Protein AF-A0AAV4P5F8-F1 (afdb_monomer)

pLDDT: mean 89.82, std 12.32, range [31.22, 97.88]

Organism: Caerostris extrusa (NCBI:txid172846)

Nearest PDB structures (foldseek):
  3vkf-assembly1_B  TM=9.442E-01  e=3.686E-06  Rattus norvegicus
  3be8-assembly1_B  TM=8.771E-01  e=2.138E-06  Homo sapiens
  5oj6-assembly1_A  TM=8.549E-01  e=1.894E-06  Homo sapiens
  3bix-assembly1_A  TM=8.715E-01  e=6.357E-06  Rattus norvegicus
  3b3q-assembly1_B  TM=7.688E-01  e=2.563E-06  Mus musculus

Solvent-accessible surface area (backbone atoms only — not comparable to full-atom values): 8700 Å² total; per-residue (Å²): 80,70,69,68,55,76,81,41,69,47,43,44,13,86,53,34,66,63,49,48,51,54,51,31,59,76,70,74,35,61,81,90,41,72,67,60,26,51,54,44,57,72,72,50,55,69,67,62,61,71,66,57,86,74,89,54,61,72,76,43,32,45,74,65,52,54,75,70,60,70,92,33,64,54,60,56,68,58,44,60,71,74,41,43,81,80,62,70,82,56,93,80,63,75,52,72,64,97,67,84,61,62,88,80,52,52,78,64,35,72,75,73,48,75,54,70,68,59,51,54,49,52,53,49,50,46,53,48,46,60,52,58,63,56,66,68,68,78,80,124

Secondary structure (DSSP, 8-state):
-BS--TTSTTSS-TTHHHHHHHHHHHTT---SSHHHHHHHHHHS-HHHHHH----PPTTS-SSS----SSSS-S-HHHHHHH-HHHHTTS----B--S-TTGGGS-HHHHHH---HHHHHHHHHHHHHHHHHHHHGGG--

Structure (mmCIF, N/CA/C/O backbone):
data_AF-A0AAV4P5F8-F1
#
_entry.id   AF-A0AAV4P5F8-F1
#
loop_
_atom_site.group_PDB
_atom_site.id
_atom_site.type_symbol
_atom_site.label_atom_id
_atom_site.label_alt_id
_atom_site.label_comp_id
_atom_site.label_asym_id
_atom_site.label_entity_id
_atom_site.label_seq_id
_atom_site.pdbx_PDB_ins_code
_atom_site.Cartn_x
_atom_site.Cartn_y
_atom_site.Cartn_z
_atom_site.occupancy
_atom_site.B_iso_or_equiv
_atom_site.auth_seq_id
_atom_site.auth_comp_id
_atom_site.auth_asym_id
_atom_site.auth_atom_id
_atom_site.pdbx_PDB_model_num
ATOM 1 N N . MET A 1 1 ? 13.295 -14.714 1.581 1.00 92.50 1 MET A N 1
ATOM 2 C CA . MET A 1 1 ? 12.445 -13.633 1.032 1.00 92.50 1 MET A CA 1
ATOM 3 C C . MET A 1 1 ? 12.771 -13.456 -0.440 1.00 92.50 1 MET A C 1
ATOM 5 O O . MET A 1 1 ? 13.940 -13.329 -0.774 1.00 92.50 1 MET A O 1
ATOM 9 N N . GLN A 1 2 ? 11.778 -13.496 -1.321 1.00 95.44 2 GLN A N 1
ATOM 10 C CA . GLN A 1 2 ? 11.981 -13.352 -2.765 1.00 95.44 2 GLN A CA 1
ATOM 11 C C . GLN A 1 2 ? 11.189 -12.134 -3.237 1.00 95.44 2 GLN A C 1
ATOM 13 O O . GLN A 1 2 ? 9.993 -12.067 -2.962 1.00 95.44 2 GLN A O 1
ATOM 18 N N . SER A 1 3 ? 11.854 -11.179 -3.894 1.00 95.12 3 SER A N 1
ATOM 19 C CA . SER A 1 3 ? 11.209 -10.041 -4.570 1.00 95.12 3 SER A CA 1
ATOM 20 C C . SER A 1 3 ? 10.323 -9.165 -3.666 1.00 95.12 3 SER A C 1
ATOM 22 O O . SER A 1 3 ? 9.318 -8.605 -4.090 1.00 95.12 3 SER A O 1
ATOM 24 N N . GLY A 1 4 ? 10.682 -9.029 -2.385 1.00 94.62 4 GLY A N 1
ATOM 25 C CA . GLY A 1 4 ? 9.917 -8.220 -1.436 1.00 94.62 4 GLY A CA 1
ATOM 26 C C . GLY A 1 4 ? 10.636 -7.999 -0.109 1.00 94.62 4 GLY A C 1
ATOM 27 O O . GLY A 1 4 ? 11.490 -8.793 0.286 1.00 94.62 4 GLY A O 1
ATOM 28 N N . SER A 1 5 ? 10.283 -6.908 0.575 1.00 94.25 5 SER A N 1
ATOM 29 C CA . SER A 1 5 ? 10.818 -6.511 1.882 1.00 94.25 5 SER A CA 1
ATOM 30 C C . SER A 1 5 ? 9.770 -5.757 2.705 1.00 94.25 5 SER A C 1
ATOM 32 O O . SER A 1 5 ? 8.922 -5.063 2.149 1.00 94.25 5 SER A O 1
ATOM 34 N N . ALA A 1 6 ? 9.873 -5.828 4.036 1.00 93.62 6 ALA A N 1
ATOM 35 C CA . ALA A 1 6 ? 9.079 -4.997 4.948 1.00 93.62 6 ALA A CA 1
ATOM 36 C C . ALA A 1 6 ? 9.417 -3.495 4.840 1.00 93.62 6 ALA A C 1
ATOM 38 O O . ALA A 1 6 ? 8.675 -2.660 5.344 1.00 93.62 6 ALA A O 1
ATOM 39 N N . LEU A 1 7 ? 10.527 -3.152 4.178 1.00 93.19 7 LEU A N 1
ATOM 40 C CA . LEU A 1 7 ? 10.949 -1.773 3.912 1.00 93.19 7 LEU A CA 1
ATOM 41 C C . LEU A 1 7 ? 10.416 -1.224 2.580 1.00 93.19 7 LEU A C 1
ATOM 43 O O . LEU A 1 7 ? 10.686 -0.073 2.237 1.00 93.19 7 LEU A O 1
ATOM 47 N N . CYS A 1 8 ? 9.688 -2.029 1.799 1.00 93.88 8 CYS A N 1
ATOM 48 C CA . CYS A 1 8 ? 9.065 -1.543 0.574 1.00 93.88 8 CYS A CA 1
ATOM 49 C C . CYS A 1 8 ? 8.019 -0.460 0.903 1.00 93.88 8 CYS A C 1
ATOM 51 O O . CYS A 1 8 ? 7.281 -0.610 1.878 1.00 93.88 8 CYS A O 1
ATOM 53 N N . PRO A 1 9 ? 7.867 0.589 0.074 1.00 92.50 9 PRO A N 1
ATOM 54 C CA . PRO A 1 9 ? 6.886 1.647 0.329 1.00 92.50 9 PRO A CA 1
ATOM 55 C C . PRO A 1 9 ? 5.437 1.151 0.446 1.00 92.50 9 PRO A C 1
ATOM 57 O O . PRO A 1 9 ? 4.637 1.735 1.168 1.00 92.50 9 PRO A O 1
ATOM 60 N N . TRP A 1 10 ? 5.115 0.049 -0.234 1.00 92.94 10 TRP A N 1
ATOM 61 C CA . TRP A 1 10 ? 3.811 -0.612 -0.213 1.00 92.94 10 TRP A CA 1
ATOM 62 C C . TRP A 1 10 ? 3.678 -1.708 0.861 1.00 92.94 10 TRP A C 1
ATOM 64 O O . TRP A 1 10 ? 2.649 -2.377 0.917 1.00 92.94 10 TRP A O 1
ATOM 74 N N . ALA A 1 11 ? 4.685 -1.932 1.711 1.00 95.50 11 ALA A N 1
ATOM 75 C CA . ALA A 1 11 ? 4.613 -2.958 2.756 1.00 95.50 11 ALA A CA 1
ATOM 76 C C . ALA A 1 11 ? 3.694 -2.560 3.924 1.00 95.50 11 ALA A C 1
ATOM 78 O O . ALA A 1 11 ? 3.078 -3.432 4.533 1.00 95.50 11 ALA A O 1
ATOM 79 N N . ILE A 1 12 ? 3.589 -1.256 4.213 1.00 94.75 12 ILE A N 1
ATOM 80 C CA . ILE A 1 12 ? 2.757 -0.694 5.285 1.00 94.75 12 ILE A CA 1
ATOM 81 C C . ILE A 1 12 ? 1.699 0.242 4.689 1.00 94.75 12 ILE A C 1
ATOM 83 O O . ILE A 1 12 ? 2.014 1.166 3.937 1.00 94.75 12 ILE A O 1
ATOM 87 N N . ALA A 1 13 ? 0.437 0.028 5.055 1.00 94.56 13 ALA A N 1
ATOM 88 C CA . ALA A 1 13 ? -0.700 0.839 4.634 1.00 94.56 13 ALA A CA 1
ATOM 89 C C . ALA A 1 13 ? -0.901 2.038 5.578 1.00 94.56 13 ALA A C 1
ATOM 91 O O . ALA A 1 13 ? -1.676 1.983 6.530 1.00 94.56 13 ALA A O 1
ATOM 92 N N . LYS A 1 14 ? -0.207 3.147 5.307 1.00 89.62 14 LYS A N 1
ATOM 93 C CA . LYS A 1 14 ? -0.229 4.346 6.170 1.00 89.62 14 LYS A CA 1
ATOM 94 C C . LYS A 1 14 ? -1.606 5.014 6.275 1.00 89.62 14 LYS A C 1
ATOM 96 O O . LYS A 1 14 ? -1.980 5.483 7.342 1.00 89.62 14 LYS A O 1
ATOM 101 N N . ASP A 1 15 ? -2.382 4.996 5.192 1.00 90.69 15 ASP A N 1
ATOM 102 C CA . ASP A 1 15 ? -3.673 5.696 5.095 1.00 90.69 15 ASP A CA 1
ATOM 103 C C . ASP A 1 15 ? -4.888 4.759 5.246 1.00 90.69 15 ASP A C 1
ATOM 105 O O . ASP A 1 15 ? -5.997 5.082 4.809 1.00 90.69 15 ASP A O 1
ATOM 109 N N . ALA A 1 16 ? -4.709 3.588 5.875 1.00 92.44 16 ALA A N 1
ATOM 110 C CA . ALA A 1 16 ? -5.748 2.558 5.995 1.00 92.44 16 ALA A CA 1
ATOM 111 C C . ALA A 1 16 ? -7.063 3.082 6.609 1.00 92.44 16 ALA A C 1
ATOM 113 O O . ALA A 1 16 ? -8.149 2.677 6.186 1.00 92.44 16 ALA A O 1
ATOM 114 N N . ILE A 1 17 ? -6.991 4.026 7.556 1.00 91.81 17 ILE A N 1
ATOM 115 C CA . ILE A 1 17 ? -8.175 4.660 8.162 1.00 91.81 17 ILE A CA 1
ATOM 116 C C . ILE A 1 17 ? -8.954 5.465 7.114 1.00 91.81 17 ILE A C 1
ATOM 118 O O . ILE A 1 17 ? -10.166 5.295 6.985 1.00 91.81 17 ILE A O 1
ATOM 122 N N . SER A 1 18 ? -8.266 6.292 6.320 1.00 93.19 18 SER A N 1
ATOM 123 C CA . SER A 1 18 ? -8.899 7.084 5.256 1.00 93.19 18 SER A CA 1
ATOM 124 C C . SER A 1 18 ? -9.540 6.179 4.201 1.00 93.19 18 SER A C 1
ATOM 126 O O . SER A 1 18 ? -10.672 6.411 3.772 1.00 93.19 18 SER A O 1
ATOM 128 N N . HIS A 1 19 ? -8.856 5.101 3.815 1.00 94.69 19 HIS A N 1
ATOM 129 C CA . HIS A 1 19 ? -9.397 4.120 2.874 1.00 94.69 19 HIS A CA 1
ATOM 130 C C . HIS A 1 19 ? -10.616 3.378 3.433 1.00 94.69 19 HIS A C 1
ATOM 132 O O . HIS A 1 19 ? -11.603 3.197 2.718 1.00 94.69 19 HIS A O 1
ATOM 138 N N . THR A 1 20 ? -10.601 3.035 4.722 1.00 94.94 20 THR A N 1
ATOM 139 C CA . THR A 1 20 ? -11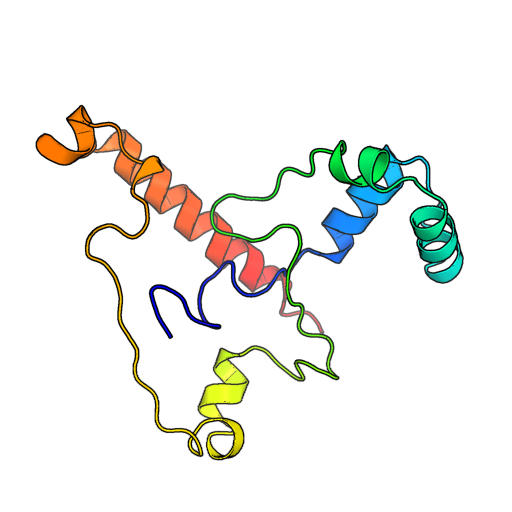.745 2.413 5.406 1.00 94.94 20 THR A CA 1
ATOM 140 C C . THR A 1 20 ? -12.950 3.352 5.458 1.00 94.94 20 THR A C 1
ATOM 142 O O . THR A 1 20 ? -14.075 2.913 5.233 1.00 94.94 20 THR A O 1
ATOM 145 N N . GLN A 1 21 ? -12.741 4.651 5.682 1.00 94.31 21 GLN A N 1
ATOM 146 C CA . GLN A 1 21 ? -13.819 5.646 5.647 1.00 94.31 21 GLN A CA 1
ATOM 147 C C . GLN A 1 21 ? -14.448 5.765 4.252 1.00 94.31 21 GLN A C 1
ATOM 149 O O . GLN A 1 21 ? -15.672 5.775 4.118 1.00 94.31 21 GLN A O 1
ATOM 154 N N . LYS A 1 22 ? -13.629 5.783 3.191 1.00 94.94 22 LYS A N 1
ATOM 155 C CA . LYS A 1 22 ? -14.127 5.785 1.803 1.00 94.94 22 LYS A CA 1
ATOM 156 C C . LYS A 1 22 ? -14.942 4.524 1.495 1.00 94.94 22 LYS A C 1
ATOM 158 O O . LYS A 1 22 ? -16.011 4.617 0.891 1.00 94.94 22 LYS A O 1
ATOM 163 N N . LEU A 1 23 ? -14.468 3.362 1.950 1.00 95.88 23 LEU A N 1
ATOM 164 C CA . LEU A 1 23 ? -15.184 2.090 1.832 1.00 95.88 23 LEU A CA 1
ATOM 165 C C . LEU A 1 23 ? -16.532 2.135 2.564 1.00 95.88 23 LEU A C 1
ATOM 167 O O . LEU A 1 23 ? -17.565 1.795 1.989 1.00 95.88 23 LEU A O 1
ATOM 171 N N . ALA A 1 24 ? -16.537 2.615 3.806 1.00 96.44 24 ALA A N 1
ATOM 172 C CA . ALA A 1 24 ? -17.739 2.753 4.618 1.00 96.44 24 ALA A CA 1
ATOM 173 C C . ALA A 1 24 ? -18.782 3.661 3.957 1.00 96.44 24 ALA A C 1
ATOM 175 O O . ALA A 1 24 ? -19.959 3.305 3.891 1.00 96.44 24 ALA A O 1
ATOM 176 N N . GLN A 1 25 ? -18.340 4.797 3.412 1.00 95.12 25 GLN A N 1
ATOM 177 C CA . GLN A 1 25 ? -19.200 5.735 2.698 1.00 95.12 25 GLN A CA 1
ATOM 178 C C . GLN A 1 25 ? -19.853 5.082 1.473 1.00 95.12 25 GLN A C 1
ATOM 180 O O . GLN A 1 25 ? -21.052 5.242 1.260 1.00 95.12 25 GLN A O 1
ATOM 185 N N . LYS A 1 26 ? -19.092 4.308 0.690 1.00 96.00 26 LYS A N 1
ATOM 186 C CA . LYS A 1 26 ? -19.604 3.592 -0.491 1.00 96.00 26 LYS A CA 1
ATOM 187 C C . LYS A 1 26 ? -20.599 2.489 -0.135 1.00 96.00 26 LYS A C 1
ATOM 189 O O . LYS A 1 26 ? -21.535 2.248 -0.890 1.00 96.00 26 LYS A O 1
ATOM 194 N N . LEU A 1 27 ? -20.424 1.852 1.021 1.00 96.44 27 LEU A N 1
ATOM 195 C CA . LEU A 1 27 ? -21.302 0.788 1.511 1.00 96.44 27 LEU A CA 1
ATOM 196 C C . LEU A 1 27 ? -22.473 1.302 2.360 1.00 96.44 27 LEU A C 1
ATOM 198 O O . LEU A 1 27 ? -23.24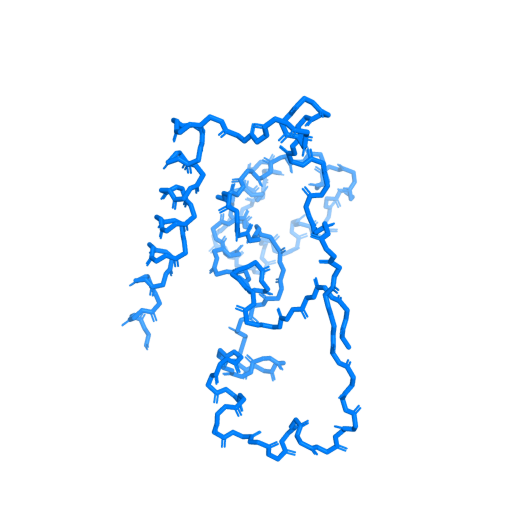1 0.487 2.879 1.00 96.44 27 LEU A O 1
ATOM 202 N N . ASN A 1 28 ? -22.644 2.622 2.488 1.00 96.38 28 ASN A N 1
ATOM 203 C CA . ASN A 1 28 ? -23.652 3.258 3.339 1.00 96.38 28 ASN A CA 1
ATOM 204 C C . ASN A 1 28 ? -23.573 2.795 4.808 1.00 96.38 28 ASN A C 1
ATOM 206 O O . ASN A 1 28 ? -24.593 2.497 5.432 1.00 96.38 28 ASN A O 1
ATOM 210 N N . CYS A 1 29 ? -22.358 2.702 5.354 1.00 96.81 29 CYS A N 1
ATOM 211 C CA . CYS A 1 29 ? -22.123 2.442 6.773 1.00 96.81 29 CYS A CA 1
ATOM 212 C C . CYS A 1 29 ? -21.852 3.741 7.544 1.00 96.81 29 CYS A C 1
ATOM 214 O O . CYS A 1 29 ? -21.143 4.626 7.067 1.00 96.81 29 CYS A O 1
ATOM 216 N N . SER A 1 30 ? -22.406 3.842 8.757 1.00 93.56 30 SER A N 1
ATOM 217 C CA . SER A 1 30 ? -22.141 4.970 9.660 1.00 93.56 30 SER A CA 1
ATOM 218 C C . SER A 1 30 ? -20.688 4.955 10.138 1.00 93.56 30 SER A C 1
ATOM 220 O O . SER A 1 30 ? -20.154 3.896 10.453 1.00 93.56 30 SER A O 1
ATOM 222 N N . MET A 1 31 ? -20.069 6.136 10.214 1.00 92.62 31 MET A N 1
ATOM 223 C CA . MET A 1 31 ? -18.684 6.343 10.670 1.00 92.62 31 MET A CA 1
ATOM 224 C C . MET A 1 31 ? -18.601 7.112 11.998 1.00 92.62 31 MET A C 1
ATOM 226 O O . MET A 1 31 ? -17.521 7.541 12.389 1.00 92.62 31 MET A O 1
ATOM 230 N N . GLN A 1 32 ? -19.733 7.338 12.672 1.00 89.88 32 GLN A N 1
ATOM 231 C CA . GLN A 1 32 ? -19.772 8.107 13.924 1.00 89.88 32 GLN A CA 1
ATOM 232 C C . GLN A 1 32 ? -19.144 7.352 15.100 1.00 89.88 32 GLN A C 1
ATOM 234 O O . GLN A 1 32 ? -18.571 7.967 15.991 1.00 89.88 32 GLN A O 1
ATOM 239 N N . ASP A 1 33 ? -19.258 6.026 15.084 1.00 93.62 33 ASP A N 1
ATOM 240 C CA . ASP A 1 33 ? -18.742 5.137 16.114 1.00 93.62 33 ASP A CA 1
ATOM 241 C C . ASP A 1 33 ? -18.064 3.929 15.453 1.00 93.62 33 ASP A C 1
ATOM 243 O O . ASP A 1 33 ? -18.621 3.305 14.543 1.00 93.62 33 ASP A O 1
ATOM 247 N N . SER A 1 34 ? -16.849 3.606 15.901 1.00 93.19 34 SER A N 1
ATOM 248 C CA . SER A 1 34 ? -16.036 2.536 15.313 1.00 93.19 34 SER A CA 1
ATOM 249 C C . SER A 1 34 ? -16.679 1.155 15.463 1.00 93.19 34 SER A C 1
ATOM 251 O O . SER A 1 34 ? -16.554 0.326 14.561 1.00 93.19 34 SER A O 1
ATOM 253 N N . MET A 1 35 ? -17.393 0.892 16.561 1.00 94.75 35 MET A N 1
ATOM 254 C CA . MET A 1 35 ? -18.067 -0.392 16.776 1.00 94.75 35 MET A CA 1
ATOM 255 C C . MET A 1 35 ? -19.272 -0.537 15.847 1.00 94.75 35 MET A C 1
ATOM 257 O O . MET A 1 35 ? -19.426 -1.584 15.215 1.00 94.75 35 MET A O 1
ATOM 261 N N . MET A 1 36 ? -20.069 0.523 15.690 1.00 94.81 36 MET A N 1
ATOM 262 C CA . MET A 1 36 ? -21.184 0.566 14.733 1.00 94.81 36 MET A CA 1
ATOM 263 C C . MET A 1 36 ? -20.713 0.420 13.285 1.00 94.81 36 MET A C 1
ATOM 265 O O . MET A 1 36 ? -21.339 -0.297 12.498 1.00 94.81 36 MET A O 1
ATOM 269 N N . LEU A 1 37 ? -19.589 1.051 12.935 1.00 96.12 37 LEU A N 1
ATOM 270 C CA . LEU A 1 37 ? -18.967 0.892 11.624 1.00 96.12 37 LEU A CA 1
ATOM 271 C C . LEU A 1 37 ? -18.595 -0.574 11.366 1.00 96.12 37 LEU A C 1
ATOM 273 O O . LEU A 1 37 ? -18.982 -1.143 10.344 1.00 96.12 37 LEU A O 1
ATOM 277 N N . ILE A 1 38 ? -17.876 -1.197 12.302 1.00 96.31 38 ILE A N 1
ATOM 278 C CA . ILE A 1 38 ? -17.439 -2.591 12.177 1.00 96.31 38 ILE A CA 1
ATOM 279 C C . ILE A 1 38 ? -18.645 -3.533 12.107 1.00 96.31 38 ILE A C 1
ATOM 281 O O . ILE A 1 38 ? -18.656 -4.459 11.294 1.00 96.31 38 ILE A O 1
ATOM 285 N N . GLU A 1 39 ? -19.674 -3.309 12.923 1.00 96.94 39 GLU A N 1
ATOM 286 C CA . GLU A 1 39 ? -20.893 -4.116 12.889 1.00 96.94 39 GLU A CA 1
ATOM 287 C C . GLU A 1 39 ? -21.620 -3.990 11.544 1.00 96.94 39 GLU A C 1
ATOM 289 O O . GLU A 1 39 ? -22.067 -4.995 10.988 1.00 96.94 39 GLU A O 1
ATOM 294 N N . CYS A 1 40 ? -21.690 -2.780 10.982 1.00 97.31 40 CYS A N 1
ATOM 295 C CA . CYS A 1 40 ? -22.255 -2.563 9.655 1.00 97.31 40 CYS A CA 1
ATOM 296 C C . CYS A 1 40 ? -21.460 -3.300 8.572 1.00 97.31 40 CYS A C 1
ATOM 298 O O . CYS A 1 40 ? -22.055 -4.031 7.780 1.00 97.31 40 CYS A O 1
ATOM 300 N N . LEU A 1 41 ? -20.129 -3.161 8.561 1.00 97.00 41 LEU A N 1
ATOM 301 C CA . LEU A 1 41 ? -19.261 -3.817 7.578 1.00 97.00 41 LEU A CA 1
ATOM 302 C C . LEU A 1 41 ? -19.359 -5.345 7.658 1.00 97.00 41 LEU A C 1
ATOM 304 O O . LEU A 1 41 ? -19.438 -6.000 6.623 1.00 97.00 41 LEU A O 1
ATOM 308 N N . ARG A 1 42 ? -19.451 -5.919 8.865 1.00 97.19 42 ARG A N 1
ATOM 309 C CA . ARG A 1 42 ? -19.646 -7.369 9.065 1.00 97.19 42 ARG A CA 1
ATOM 310 C C . ARG A 1 42 ? -20.968 -7.899 8.502 1.00 97.19 42 ARG A C 1
ATOM 312 O O . ARG A 1 42 ? -21.056 -9.088 8.217 1.00 97.19 42 ARG A O 1
ATOM 319 N N . LYS A 1 43 ? -21.990 -7.048 8.359 1.00 97.44 43 LYS A N 1
ATOM 320 C CA . LYS A 1 43 ? -23.297 -7.410 7.778 1.00 97.44 43 LYS A CA 1
ATOM 321 C C . LYS A 1 43 ? -23.337 -7.265 6.252 1.00 97.44 43 LYS A C 1
ATOM 323 O O . LYS A 1 43 ? -24.311 -7.697 5.639 1.00 97.44 43 LYS A O 1
ATOM 328 N N . LYS A 1 44 ? -22.331 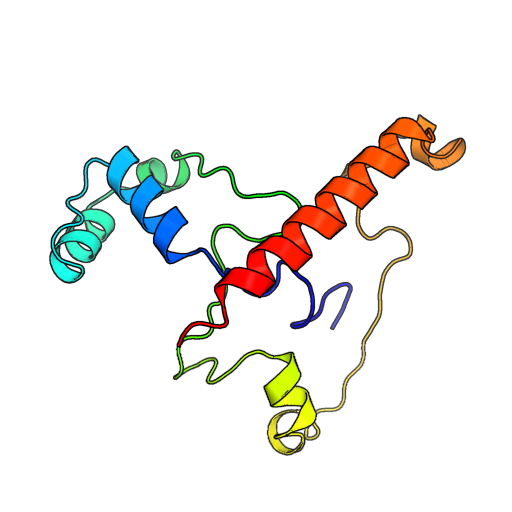-6.638 5.631 1.00 97.75 44 LYS A N 1
ATOM 329 C CA . LYS A 1 44 ? -22.244 -6.515 4.169 1.00 97.75 44 LYS A CA 1
ATOM 330 C C . LYS A 1 44 ? -21.782 -7.830 3.564 1.00 97.75 44 LYS A C 1
ATOM 332 O O . LYS A 1 44 ? -21.003 -8.567 4.166 1.00 97.75 44 LYS A O 1
ATOM 337 N N . ARG A 1 45 ? -22.253 -8.118 2.353 1.00 97.88 45 ARG A N 1
ATOM 338 C CA . ARG A 1 45 ? -21.757 -9.269 1.605 1.00 97.88 45 ARG A CA 1
ATOM 339 C C . ARG A 1 45 ? -20.326 -9.003 1.163 1.00 97.88 45 ARG A C 1
ATOM 341 O O . ARG A 1 45 ? -19.974 -7.869 0.840 1.00 97.88 45 ARG A O 1
ATOM 348 N N . VAL A 1 46 ? -19.515 -10.055 1.103 1.00 96.44 46 VAL A N 1
ATOM 349 C CA . VAL A 1 46 ? -18.127 -9.925 0.646 1.00 96.44 46 VAL A CA 1
ATOM 350 C C . VAL A 1 46 ? -18.066 -9.424 -0.797 1.00 96.44 46 VAL A C 1
ATOM 352 O O . VAL A 1 46 ? -17.204 -8.615 -1.115 1.00 96.44 46 VAL A O 1
ATOM 355 N N . GLU A 1 47 ? -19.026 -9.813 -1.643 1.00 97.62 47 GLU A N 1
ATOM 356 C CA . GLU A 1 47 ? -19.105 -9.328 -3.025 1.00 97.62 47 GLU A CA 1
ATOM 357 C C . GLU A 1 47 ? -19.323 -7.812 -3.084 1.00 97.62 47 GLU A C 1
ATOM 359 O O . GLU A 1 47 ? -18.679 -7.136 -3.883 1.00 97.62 47 GLU A O 1
ATOM 364 N N . ASP A 1 48 ? -20.167 -7.268 -2.200 1.00 97.00 48 ASP A N 1
ATOM 365 C CA . ASP A 1 48 ? -20.419 -5.827 -2.131 1.00 97.00 48 ASP A CA 1
ATOM 366 C C . ASP A 1 48 ? -19.143 -5.089 -1.712 1.00 97.00 48 ASP A C 1
ATOM 368 O O . ASP A 1 48 ? -18.779 -4.096 -2.336 1.00 97.00 48 ASP A O 1
ATOM 372 N N . ILE A 1 49 ? -18.425 -5.599 -0.704 1.00 96.56 49 ILE A N 1
ATOM 373 C CA . ILE A 1 49 ? -17.158 -5.018 -0.230 1.00 96.56 49 ILE A CA 1
ATOM 374 C C . ILE A 1 49 ? -16.105 -5.034 -1.343 1.00 96.56 49 ILE A C 1
ATOM 376 O O . ILE A 1 49 ? -15.470 -4.014 -1.599 1.00 96.56 49 ILE A O 1
ATOM 380 N N . MET A 1 50 ? -15.945 -6.171 -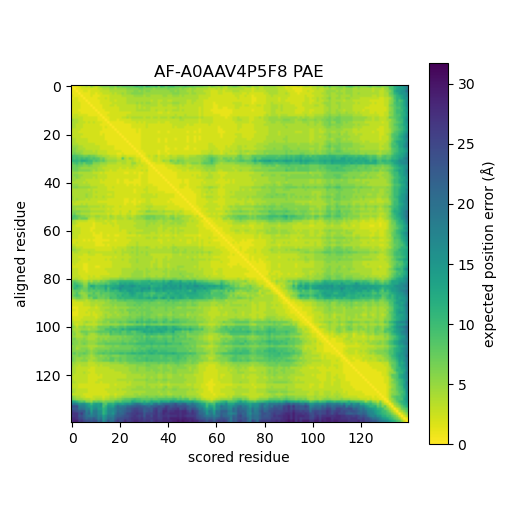2.022 1.00 95.50 50 MET A N 1
ATOM 381 C CA . MET A 1 50 ? -14.952 -6.345 -3.087 1.00 95.50 50 MET A CA 1
ATOM 382 C C . MET A 1 50 ? -15.298 -5.566 -4.362 1.00 95.50 50 MET A C 1
ATOM 384 O O . MET A 1 50 ? -14.405 -5.274 -5.152 1.00 95.50 50 MET A O 1
ATOM 388 N N . SER A 1 51 ? -16.572 -5.219 -4.570 1.00 95.94 51 SER A N 1
ATOM 389 C CA . SER A 1 51 ? -17.002 -4.385 -5.700 1.00 95.94 51 SER A CA 1
ATOM 390 C C . SER A 1 51 ? -16.642 -2.904 -5.540 1.00 95.94 51 SER A C 1
ATOM 392 O O . SER A 1 51 ? -16.689 -2.151 -6.515 1.00 95.94 51 SER A O 1
ATOM 394 N N . VAL A 1 52 ? -16.290 -2.464 -4.326 1.00 95.81 52 VAL A N 1
ATOM 395 C CA . VAL A 1 52 ? -15.911 -1.074 -4.082 1.00 95.81 52 VAL A CA 1
ATOM 396 C C . VAL A 1 52 ? -14.477 -0.837 -4.533 1.00 95.81 52 VAL A C 1
ATOM 398 O O . VAL A 1 52 ? -13.523 -1.307 -3.918 1.00 9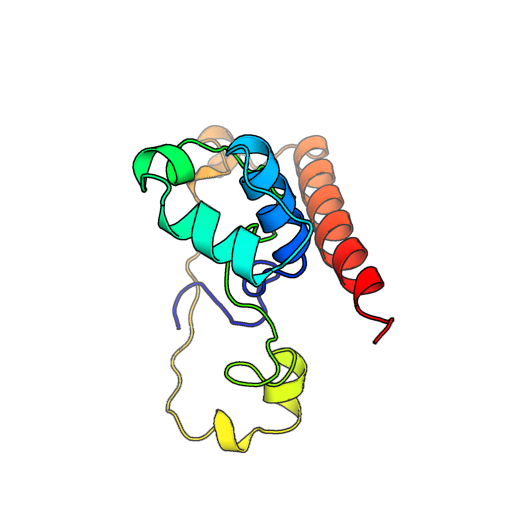5.81 52 VAL A O 1
ATOM 401 N N . ASP A 1 53 ? -14.331 -0.013 -5.565 1.00 93.50 53 ASP A N 1
ATOM 402 C CA . ASP A 1 53 ? -13.027 0.467 -6.001 1.00 93.50 53 ASP A CA 1
ATOM 403 C C . ASP A 1 53 ? -12.521 1.592 -5.080 1.00 93.50 53 ASP A C 1
ATOM 405 O O . ASP A 1 53 ? -13.068 2.703 -5.047 1.00 93.50 53 ASP A O 1
ATOM 409 N N . ILE A 1 54 ? -11.482 1.287 -4.298 1.00 93.19 54 ILE A N 1
ATOM 410 C CA . ILE A 1 54 ? -10.759 2.256 -3.473 1.00 93.19 54 ILE A CA 1
ATOM 411 C C . ILE A 1 54 ? -9.398 2.515 -4.115 1.00 93.19 54 ILE A C 1
ATOM 413 O O . ILE A 1 54 ? -8.405 1.842 -3.828 1.00 93.19 54 ILE A O 1
ATOM 417 N N . VAL A 1 55 ? -9.361 3.546 -4.956 1.00 89.25 55 VAL A N 1
ATOM 418 C CA . VAL A 1 55 ? -8.139 3.983 -5.632 1.00 89.25 55 VAL A CA 1
ATOM 419 C C . VAL A 1 55 ? -7.162 4.574 -4.613 1.00 89.25 55 VAL A C 1
ATOM 421 O O . VAL A 1 55 ? -7.431 5.610 -3.992 1.00 89.25 55 VAL A O 1
ATOM 424 N N . GLY A 1 56 ? -6.031 3.891 -4.444 1.00 88.50 56 GLY A N 1
ATOM 425 C CA . GLY A 1 56 ? -4.890 4.349 -3.660 1.00 88.50 56 GLY A CA 1
ATOM 426 C C . GLY A 1 56 ? -3.853 5.080 -4.521 1.00 88.50 56 GLY A C 1
ATOM 427 O O . GLY A 1 56 ? -3.901 5.014 -5.750 1.00 88.50 56 GLY A O 1
ATOM 428 N N . PRO A 1 57 ? -2.913 5.804 -3.897 1.00 91.31 57 PRO A N 1
ATOM 429 C CA . PRO A 1 57 ? -1.790 6.400 -4.611 1.00 91.31 57 PRO A CA 1
ATOM 430 C C . PRO A 1 57 ? -0.845 5.328 -5.175 1.00 91.31 57 PRO A C 1
ATOM 432 O O . PRO A 1 57 ? -0.558 4.335 -4.509 1.00 91.31 57 PRO A O 1
ATOM 435 N N . ASP A 1 58 ? -0.299 5.570 -6.372 1.00 91.50 58 ASP A N 1
ATOM 436 C CA . ASP A 1 58 ? 0.715 4.696 -6.976 1.00 91.50 58 ASP A CA 1
ATOM 437 C C . ASP A 1 58 ? 1.882 4.433 -6.011 1.00 91.50 58 ASP A C 1
ATOM 439 O O . ASP A 1 58 ? 2.317 5.335 -5.284 1.00 91.50 58 ASP A O 1
ATOM 443 N N . TYR A 1 59 ? 2.433 3.217 -6.079 1.00 92.56 59 TYR A N 1
ATOM 444 C CA . TYR A 1 59 ? 3.566 2.737 -5.272 1.00 92.56 59 TYR A CA 1
ATOM 445 C C . TYR A 1 59 ? 3.289 2.566 -3.771 1.00 92.56 59 TYR A C 1
ATOM 447 O O . TYR A 1 59 ? 4.221 2.291 -3.017 1.00 92.56 59 TYR A O 1
ATOM 455 N N . LEU A 1 60 ? 2.039 2.700 -3.327 1.00 93.44 60 LEU A N 1
ATOM 456 C CA . LEU A 1 60 ? 1.625 2.501 -1.939 1.00 93.44 60 LEU A CA 1
ATOM 457 C C . LEU A 1 60 ? 0.438 1.532 -1.875 1.00 93.44 60 LEU A C 1
ATOM 459 O O . LEU A 1 60 ? -0.247 1.300 -2.869 1.00 93.44 60 LEU A O 1
ATOM 463 N N . SER A 1 61 ? 0.190 0.971 -0.693 1.00 93.12 61 SER A N 1
ATOM 464 C CA . SER A 1 61 ? -0.918 0.036 -0.473 1.00 93.12 61 SER A CA 1
ATOM 465 C C . SER A 1 61 ? -2.134 0.739 0.120 1.00 93.12 61 SER A C 1
ATOM 467 O O . SER A 1 61 ? -2.019 1.478 1.098 1.00 93.12 61 SER A O 1
ATOM 469 N N . THR A 1 62 ? -3.314 0.461 -0.438 1.00 93.25 62 THR A N 1
ATOM 470 C CA . THR A 1 62 ? -4.592 0.943 0.101 1.00 93.25 62 THR A CA 1
ATOM 471 C C . THR A 1 62 ? -4.930 0.243 1.420 1.00 93.25 62 THR A C 1
ATOM 473 O O . THR A 1 62 ? -5.144 0.892 2.445 1.00 93.25 62 THR A O 1
ATOM 476 N N . PHE A 1 63 ? -4.932 -1.091 1.393 1.00 94.12 63 PHE A N 1
ATOM 477 C CA . PHE A 1 63 ? -5.157 -1.961 2.542 1.00 94.12 63 PHE A CA 1
ATOM 478 C C . PHE A 1 63 ? -3.978 -2.923 2.668 1.00 94.12 63 PHE A C 1
ATOM 480 O O . PHE A 1 63 ? -3.472 -3.428 1.667 1.00 94.12 63 PHE A O 1
ATOM 487 N N . GLY A 1 64 ? -3.530 -3.163 3.893 1.00 94.31 64 GLY A N 1
ATOM 488 C CA . GLY A 1 64 ? -2.354 -3.974 4.177 1.00 94.31 64 GLY A CA 1
ATOM 489 C C . GLY A 1 64 ? -1.980 -3.883 5.654 1.00 94.31 64 GLY A C 1
ATOM 490 O O . GLY A 1 64 ? -2.766 -3.357 6.445 1.00 94.31 64 GLY A O 1
ATOM 491 N N . PRO A 1 65 ? -0.795 -4.382 6.033 1.00 96.12 65 PRO A N 1
ATOM 492 C CA . PRO A 1 65 ? -0.293 -4.254 7.394 1.00 96.12 65 PRO A CA 1
ATOM 493 C C . PRO A 1 65 ? -0.214 -2.789 7.843 1.00 96.12 65 PRO A C 1
ATOM 495 O O . PRO A 1 65 ? 0.155 -1.912 7.063 1.00 96.12 65 PRO A O 1
ATOM 498 N N . THR A 1 66 ? -0.524 -2.527 9.110 1.00 95.19 66 THR A N 1
ATOM 499 C CA . THR A 1 66 ? -0.421 -1.206 9.749 1.00 95.19 66 THR A CA 1
ATOM 500 C C . THR A 1 66 ? 0.440 -1.305 11.002 1.00 95.19 66 THR A C 1
ATOM 502 O O . THR A 1 66 ? 0.474 -2.358 11.637 1.00 95.19 66 THR A O 1
ATOM 505 N N . VAL A 1 67 ? 1.104 -0.216 11.393 1.00 95.25 67 VAL A N 1
ATOM 506 C CA . VAL A 1 67 ? 1.768 -0.124 12.704 1.00 95.25 67 VAL A CA 1
ATOM 507 C C . VAL A 1 67 ? 0.681 0.039 13.769 1.00 95.25 67 VAL A C 1
ATOM 509 O O . VAL A 1 67 ? 0.141 1.126 13.946 1.00 95.25 67 VAL A O 1
ATOM 512 N N . ASP A 1 68 ? 0.302 -1.062 14.415 1.00 92.88 68 ASP A N 1
ATOM 513 C CA . ASP A 1 68 ? -0.824 -1.132 15.357 1.00 92.88 68 ASP A CA 1
ATOM 514 C C . ASP A 1 68 ? -0.397 -1.042 16.832 1.00 92.88 68 ASP A C 1
ATOM 516 O O . ASP A 1 68 ? -1.247 -0.966 17.719 1.00 92.88 68 ASP A O 1
ATOM 520 N N . GLY A 1 69 ? 0.910 -1.065 17.113 1.00 93.62 69 GLY A N 1
ATOM 521 C CA . GLY A 1 69 ? 1.443 -1.049 18.476 1.00 93.62 69 GLY A CA 1
ATOM 522 C C . GLY A 1 69 ? 1.393 -2.406 19.191 1.00 93.62 69 GLY A C 1
ATOM 523 O O . GLY A 1 69 ? 1.912 -2.517 20.302 1.00 93.62 69 GLY A O 1
ATOM 524 N N . ILE A 1 70 ? 0.804 -3.437 18.572 1.00 93.38 70 ILE A N 1
ATOM 525 C CA . ILE A 1 70 ? 0.586 -4.761 19.173 1.00 93.38 70 ILE A CA 1
ATOM 526 C C . ILE A 1 70 ? 1.311 -5.832 18.358 1.00 93.38 70 ILE A C 1
ATOM 528 O O . ILE A 1 70 ? 2.291 -6.405 18.837 1.00 93.38 70 ILE A O 1
ATOM 532 N N . VAL A 1 71 ? 0.845 -6.106 17.135 1.00 92.81 71 VAL A N 1
ATOM 533 C CA . VAL A 1 71 ? 1.469 -7.078 16.226 1.00 92.81 71 VAL A CA 1
ATOM 534 C C . VAL A 1 71 ? 2.699 -6.464 15.570 1.00 92.81 71 VAL A C 1
ATOM 536 O O . VAL A 1 71 ? 3.745 -7.110 15.491 1.00 92.81 71 VAL A O 1
ATOM 539 N N . LEU A 1 72 ? 2.587 -5.206 15.139 1.00 93.12 72 LEU A N 1
ATOM 540 C CA . LEU A 1 72 ? 3.688 -4.400 14.633 1.00 93.12 72 LEU A CA 1
ATOM 541 C C . LEU A 1 72 ? 3.877 -3.189 15.562 1.00 93.12 72 LEU A C 1
ATOM 543 O O . LEU A 1 72 ? 3.237 -2.153 15.367 1.00 93.12 72 LEU A O 1
ATOM 547 N N . PRO A 1 73 ? 4.755 -3.297 16.580 1.00 92.06 73 PRO A N 1
ATOM 548 C CA . PRO A 1 73 ? 4.893 -2.267 17.609 1.00 92.06 73 PRO A CA 1
ATOM 549 C C . PRO A 1 73 ? 5.426 -0.924 17.104 1.00 92.06 73 PRO A C 1
ATOM 551 O O . PRO A 1 73 ? 5.222 0.097 17.751 1.00 92.06 73 PRO A O 1
ATOM 554 N N . HIS A 1 74 ? 6.168 -0.928 15.995 1.00 93.38 74 HIS A N 1
ATOM 555 C CA . HIS A 1 74 ? 6.771 0.262 15.402 1.00 93.38 74 HIS A CA 1
ATOM 556 C C . HIS A 1 74 ? 7.080 0.023 13.914 1.00 93.38 74 HIS A C 1
ATOM 558 O O . HIS A 1 74 ? 7.045 -1.114 13.444 1.00 93.38 74 HIS A O 1
ATOM 564 N N . GLU A 1 75 ? 7.430 1.084 13.185 1.00 92.31 75 GLU A N 1
ATOM 565 C CA . GLU A 1 75 ? 7.923 1.021 11.803 1.00 92.31 75 GLU A CA 1
ATOM 566 C C . GLU A 1 75 ? 9.031 -0.040 11.618 1.00 92.31 75 GLU A C 1
ATOM 568 O O . GLU A 1 75 ? 9.979 -0.067 12.416 1.00 92.31 75 GLU A O 1
ATOM 573 N N . PRO A 1 76 ? 8.978 -0.877 10.558 1.00 93.00 76 PRO A N 1
ATOM 574 C CA . PRO A 1 76 ? 9.931 -1.970 10.355 1.00 93.00 76 PRO A CA 1
ATOM 575 C C . PRO A 1 76 ? 11.399 -1.534 10.348 1.00 93.00 76 PRO A C 1
ATOM 577 O O . PRO A 1 76 ? 12.236 -2.243 10.899 1.00 93.00 76 PRO A O 1
ATOM 580 N N . ILE A 1 77 ? 11.709 -0.357 9.790 1.00 91.88 77 ILE A N 1
ATOM 581 C CA . ILE A 1 77 ? 13.080 0.178 9.760 1.00 91.88 77 ILE A CA 1
ATOM 582 C C . ILE A 1 77 ? 13.654 0.355 11.170 1.00 91.88 77 ILE A C 1
ATOM 584 O O . ILE A 1 77 ? 14.755 -0.099 11.458 1.00 91.88 77 ILE A O 1
ATOM 588 N N . TYR A 1 78 ? 12.854 0.902 12.084 1.00 92.50 78 TYR A N 1
ATOM 589 C CA . TYR A 1 78 ? 13.241 1.111 13.475 1.00 92.50 78 TYR A CA 1
ATOM 590 C C . TYR A 1 78 ? 13.401 -0.218 14.220 1.00 92.50 78 TYR A C 1
ATOM 592 O O . TYR A 1 78 ? 14.343 -0.402 14.988 1.00 92.50 78 TYR A O 1
ATOM 600 N N . LEU A 1 79 ? 12.488 -1.169 13.989 1.00 92.06 79 LEU A N 1
ATOM 601 C CA . LEU A 1 79 ? 12.555 -2.482 14.633 1.00 92.06 79 LEU A CA 1
ATOM 602 C C . LEU A 1 79 ? 13.795 -3.266 14.191 1.00 92.06 79 LEU A C 1
ATOM 604 O O . LEU A 1 79 ? 14.431 -3.903 15.029 1.00 92.06 79 LEU A O 1
ATOM 608 N N . MET A 1 80 ? 14.145 -3.202 12.904 1.00 90.56 80 MET A N 1
ATOM 609 C CA . MET A 1 80 ? 15.334 -3.862 12.363 1.00 90.56 80 MET A CA 1
ATOM 610 C C . MET A 1 80 ? 16.636 -3.247 12.894 1.00 90.56 80 MET A C 1
ATOM 612 O O . MET A 1 80 ? 17.593 -3.984 13.115 1.00 90.56 80 MET A O 1
ATOM 616 N N . GLU A 1 81 ? 16.671 -1.934 13.137 1.00 90.06 81 GLU A N 1
ATOM 617 C CA . GLU A 1 81 ? 17.846 -1.245 13.691 1.00 90.06 81 GLU A CA 1
ATOM 618 C C . GLU A 1 81 ? 18.027 -1.486 15.197 1.00 90.06 81 GLU A C 1
ATOM 620 O O . GLU A 1 81 ? 19.134 -1.761 15.656 1.00 90.06 81 GLU A O 1
ATOM 625 N N . ILE A 1 82 ? 16.950 -1.380 15.981 1.00 87.81 82 ILE A N 1
ATOM 626 C CA . ILE A 1 82 ? 17.041 -1.285 17.450 1.00 87.81 82 ILE A CA 1
ATOM 627 C C . ILE A 1 82 ? 16.763 -2.611 18.151 1.00 87.81 82 ILE A C 1
ATOM 629 O O . ILE A 1 82 ? 17.217 -2.823 19.276 1.00 87.81 82 ILE A O 1
ATOM 633 N N . LYS A 1 83 ? 16.038 -3.528 17.505 1.00 85.81 83 LYS A N 1
ATOM 634 C CA . LYS A 1 83 ? 15.751 -4.862 18.050 1.00 85.81 83 LYS A CA 1
ATOM 635 C C . LYS A 1 83 ? 16.291 -5.965 17.135 1.00 85.81 83 LYS A C 1
ATOM 637 O O . LYS A 1 83 ? 15.516 -6.818 16.694 1.00 85.81 83 LYS A O 1
ATOM 642 N N . PRO A 1 84 ? 17.614 -6.001 16.883 1.00 77.69 84 PRO A N 1
ATOM 643 C CA . PRO A 1 84 ? 18.216 -7.025 16.036 1.00 77.69 84 PRO A CA 1
ATOM 644 C C . PRO A 1 84 ? 17.920 -8.444 16.552 1.00 77.69 84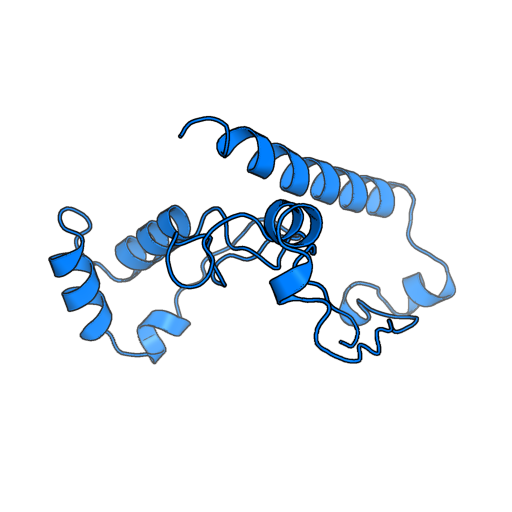 PRO A C 1
ATOM 646 O O . PRO A 1 84 ? 17.683 -9.349 15.756 1.00 77.69 84 PRO A O 1
ATOM 649 N N . ASP A 1 85 ? 17.802 -8.633 17.870 1.00 83.50 85 ASP A N 1
ATOM 650 C CA . ASP A 1 85 ? 17.496 -9.927 18.498 1.00 83.50 85 ASP A CA 1
ATOM 651 C C . ASP A 1 85 ? 16.180 -10.571 18.035 1.00 83.50 85 ASP A C 1
ATOM 653 O O . ASP A 1 85 ? 16.031 -11.791 18.150 1.00 83.50 85 ASP A O 1
ATOM 657 N N . LEU A 1 86 ? 15.220 -9.779 17.537 1.00 80.75 86 LEU A N 1
ATOM 658 C CA . LEU A 1 86 ? 13.951 -10.286 17.004 1.00 80.75 86 LEU A CA 1
ATOM 659 C C . LEU A 1 86 ? 14.112 -10.926 15.620 1.00 80.75 86 LEU A C 1
ATOM 661 O O . LEU A 1 86 ? 13.349 -11.829 15.280 1.00 80.75 86 LEU A O 1
ATOM 665 N N . PHE A 1 87 ? 15.090 -10.475 14.831 1.00 82.00 87 PHE A N 1
ATOM 666 C CA . PHE A 1 87 ? 15.206 -10.819 13.410 1.00 82.00 87 PHE A CA 1
ATOM 667 C C . PHE A 1 87 ? 16.485 -11.592 13.066 1.00 82.00 87 PHE A C 1
ATOM 669 O O . PHE A 1 87 ? 16.491 -12.335 12.090 1.00 82.00 87 PHE A O 1
ATOM 676 N N . LEU A 1 88 ? 17.541 -11.491 13.880 1.00 83.50 88 LEU A N 1
ATOM 677 C CA . LEU A 1 88 ? 18.828 -12.163 13.646 1.00 83.50 88 LEU A CA 1
ATOM 678 C C . LEU A 1 88 ? 18.848 -13.655 14.020 1.00 83.50 88 LEU A C 1
ATOM 680 O O . LEU A 1 88 ? 19.859 -14.320 13.829 1.00 83.50 88 LEU A O 1
ATOM 684 N N . ARG A 1 89 ? 17.752 -14.201 14.556 1.00 86.50 89 ARG A N 1
ATOM 685 C CA . ARG A 1 89 ? 17.672 -15.615 14.976 1.00 86.50 89 ARG A CA 1
ATOM 686 C C . ARG A 1 89 ? 17.381 -16.591 13.835 1.00 86.50 89 ARG A C 1
ATOM 688 O O . ARG A 1 89 ? 17.276 -17.788 14.083 1.00 86.50 89 ARG A O 1
ATOM 695 N N . TYR A 1 90 ? 17.200 -16.087 12.620 1.00 89.19 90 TYR A N 1
ATOM 696 C CA . TYR A 1 90 ? 16.778 -16.875 11.471 1.00 89.19 90 TYR A CA 1
ATOM 697 C C . TYR A 1 90 ? 17.837 -16.818 10.376 1.00 89.19 90 TYR A C 1
ATOM 699 O O . TYR A 1 90 ? 18.302 -15.736 10.017 1.00 89.19 90 TYR A O 1
ATOM 707 N N . ASP A 1 91 ? 18.155 -17.971 9.793 1.00 92.62 91 ASP A N 1
ATOM 708 C CA . ASP A 1 91 ? 18.941 -18.022 8.565 1.00 92.62 91 ASP A CA 1
ATOM 709 C C . ASP A 1 91 ? 18.120 -17.426 7.418 1.00 92.62 91 ASP A C 1
ATOM 711 O O . ASP A 1 91 ? 17.025 -17.897 7.092 1.00 92.62 91 ASP A O 1
ATOM 715 N N . LEU A 1 92 ? 18.638 -16.360 6.807 1.00 89.94 92 LEU A N 1
ATOM 716 C CA . LEU A 1 92 ? 17.915 -15.589 5.803 1.00 89.94 92 LEU A CA 1
ATOM 717 C C . LEU A 1 92 ? 18.572 -15.711 4.428 1.00 89.94 92 LEU A C 1
ATOM 719 O O . LEU A 1 92 ? 19.675 -15.223 4.200 1.00 89.94 92 LEU A O 1
ATOM 723 N N . MET A 1 93 ? 17.832 -16.274 3.473 1.00 94.50 93 MET A N 1
ATOM 724 C CA . MET A 1 93 ? 18.127 -16.142 2.047 1.00 94.50 93 MET A CA 1
ATOM 725 C C . MET A 1 93 ? 17.202 -15.089 1.436 1.00 94.50 93 MET A C 1
ATOM 727 O O . MET A 1 93 ? 15.973 -15.191 1.541 1.00 94.50 93 MET A O 1
ATOM 731 N N . LEU A 1 94 ? 17.787 -14.080 0.795 1.00 95.06 94 LEU A N 1
ATOM 732 C CA . LEU A 1 94 ? 17.074 -12.997 0.124 1.00 95.06 94 LEU A CA 1
ATOM 733 C C . LEU A 1 94 ? 17.527 -12.856 -1.330 1.00 95.06 94 LEU A C 1
ATOM 735 O O . LEU A 1 94 ? 18.685 -13.111 -1.647 1.00 95.06 94 LEU A O 1
ATOM 739 N N . GLY A 1 95 ? 16.609 -12.480 -2.215 1.00 95.88 95 GLY A N 1
ATOM 740 C CA . GLY A 1 95 ? 16.904 -12.334 -3.637 1.00 95.88 95 GLY A CA 1
ATOM 741 C C . GLY A 1 95 ? 15.819 -11.573 -4.383 1.00 95.88 95 GLY A C 1
ATOM 742 O O . GLY A 1 95 ? 14.697 -11.432 -3.894 1.00 95.88 95 GLY A O 1
ATOM 743 N N . THR A 1 96 ? 16.170 -11.091 -5.570 1.00 95.75 96 THR A N 1
ATOM 744 C CA . THR A 1 96 ? 15.280 -10.378 -6.492 1.00 95.75 96 THR A CA 1
ATOM 745 C C . THR A 1 96 ? 15.363 -11.026 -7.872 1.00 95.75 96 THR A C 1
ATOM 747 O O . THR A 1 96 ? 16.348 -11.685 -8.216 1.00 95.75 96 THR A O 1
ATOM 750 N N . ALA A 1 97 ? 14.331 -10.837 -8.676 1.00 93.19 97 ALA A N 1
ATOM 751 C CA . ALA A 1 97 ? 14.308 -11.148 -10.089 1.00 93.19 97 ALA A CA 1
ATOM 752 C C . ALA A 1 97 ? 14.815 -9.952 -10.911 1.00 93.19 97 ALA A C 1
ATOM 754 O O . ALA A 1 97 ? 14.748 -8.796 -10.496 1.00 93.19 97 ALA A O 1
ATOM 755 N N . LYS A 1 98 ? 15.304 -10.225 -12.126 1.00 89.12 98 LYS A N 1
ATOM 756 C CA . LYS A 1 98 ? 15.712 -9.174 -13.075 1.00 89.12 98 LYS A CA 1
ATOM 757 C C . LYS A 1 98 ? 14.533 -8.277 -13.482 1.00 89.12 98 LYS A C 1
ATOM 759 O O . LYS A 1 98 ? 14.720 -7.086 -13.702 1.00 89.12 98 LYS A O 1
ATOM 764 N N . ALA A 1 99 ? 13.339 -8.856 -13.595 1.00 88.19 99 ALA A N 1
ATOM 765 C CA . ALA A 1 99 ? 12.122 -8.180 -14.029 1.00 88.19 99 ALA A CA 1
ATOM 766 C C . ALA A 1 99 ? 11.044 -8.259 -12.935 1.00 88.19 99 ALA A C 1
ATOM 768 O O . ALA A 1 99 ? 10.143 -9.088 -12.993 1.00 88.19 99 ALA A O 1
ATOM 769 N N . GLU A 1 100 ? 11.151 -7.386 -11.931 1.00 88.75 100 GLU A N 1
ATOM 770 C CA . GLU A 1 100 ? 10.220 -7.299 -10.787 1.00 88.75 100 GLU A CA 1
ATOM 771 C C . GLU A 1 100 ? 8.822 -6.794 -11.170 1.00 88.75 100 GLU A C 1
ATOM 773 O O . GLU A 1 100 ? 7.836 -7.075 -10.497 1.00 88.75 100 GLU A O 1
ATOM 778 N N . ASN A 1 101 ? 8.730 -6.024 -12.255 1.00 83.94 101 ASN A N 1
ATOM 779 C CA . ASN A 1 101 ? 7.503 -5.346 -12.649 1.00 83.94 101 ASN A CA 1
ATOM 780 C C . ASN A 1 101 ? 7.219 -5.527 -14.144 1.00 83.94 101 ASN A C 1
ATOM 782 O O . ASN A 1 101 ? 7.173 -4.568 -14.918 1.00 83.94 101 ASN A O 1
ATOM 786 N N . TYR A 1 102 ? 7.072 -6.793 -14.538 1.00 81.19 102 TYR A N 1
ATOM 787 C CA . TYR A 1 102 ? 6.933 -7.214 -15.932 1.00 81.19 102 TYR A CA 1
ATOM 788 C C . TYR A 1 102 ? 5.761 -6.528 -16.653 1.00 81.19 102 TYR A C 1
ATOM 790 O O . TYR A 1 102 ? 5.927 -6.000 -17.745 1.00 81.19 102 TYR A O 1
ATOM 798 N N . PHE A 1 103 ? 4.591 -6.444 -16.015 1.00 85.44 103 PHE A N 1
ATOM 799 C CA . PHE A 1 103 ? 3.378 -5.915 -16.650 1.00 85.44 103 PHE A CA 1
ATOM 800 C C . PHE A 1 103 ? 3.329 -4.384 -16.779 1.00 85.44 103 PHE A C 1
ATOM 802 O O . PHE A 1 103 ? 2.411 -3.858 -17.403 1.00 85.44 103 PHE A O 1
ATOM 809 N N . THR A 1 104 ? 4.289 -3.648 -16.208 1.00 87.25 104 THR A N 1
ATOM 810 C CA . THR A 1 104 ? 4.302 -2.177 -16.303 1.00 87.25 104 THR A CA 1
ATOM 811 C C . THR A 1 104 ? 4.871 -1.669 -17.626 1.00 87.25 104 THR A C 1
ATOM 813 O O . THR A 1 104 ? 4.560 -0.544 -18.027 1.00 87.25 104 THR A O 1
ATOM 816 N N . PHE A 1 105 ? 5.691 -2.460 -18.316 1.00 89.56 105 PHE A N 1
ATOM 817 C CA . PHE A 1 105 ? 6.328 -2.063 -19.572 1.00 89.56 105 PHE A CA 1
ATOM 818 C C . PHE A 1 105 ? 5.699 -2.804 -20.749 1.00 89.56 105 PHE A C 1
ATOM 820 O O . PHE A 1 105 ? 5.363 -3.981 -20.653 1.00 89.56 105 PHE A O 1
ATOM 827 N N . SER A 1 106 ? 5.523 -2.108 -21.871 1.00 90.00 106 SER A N 1
ATOM 828 C CA . SER A 1 106 ? 5.137 -2.769 -23.120 1.00 90.00 106 SER A CA 1
ATOM 829 C C . SER A 1 106 ? 6.319 -3.547 -23.711 1.00 90.00 106 SER A C 1
ATOM 831 O O . SER A 1 106 ? 7.475 -3.216 -23.454 1.00 90.00 106 SER A O 1
ATOM 833 N N . ALA A 1 107 ? 6.045 -4.529 -24.576 1.00 89.94 107 ALA A N 1
ATOM 834 C CA . ALA A 1 107 ? 7.091 -5.301 -25.258 1.00 89.94 107 ALA A CA 1
ATOM 835 C C . ALA A 1 107 ? 8.075 -4.414 -26.050 1.00 89.94 107 ALA A C 1
ATOM 837 O O . ALA A 1 107 ? 9.257 -4.725 -26.159 1.00 89.94 107 ALA A O 1
ATOM 838 N N . VAL A 1 108 ? 7.599 -3.282 -26.582 1.00 91.00 108 VAL A N 1
ATOM 839 C CA . VAL A 1 108 ? 8.454 -2.309 -27.278 1.00 91.00 108 VAL A CA 1
ATOM 840 C C . VAL A 1 108 ? 9.385 -1.601 -26.294 1.00 91.00 108 VAL A C 1
ATOM 842 O O . VAL A 1 108 ? 10.569 -1.454 -26.577 1.00 91.00 108 VAL A O 1
ATOM 845 N N . GLU A 1 109 ? 8.876 -1.192 -25.133 1.00 92.12 109 GLU A N 1
ATOM 846 C CA . GLU A 1 109 ? 9.669 -0.507 -24.103 1.00 92.12 109 GLU A CA 1
ATOM 847 C C . GLU A 1 109 ? 10.679 -1.425 -23.421 1.00 92.12 109 GLU A C 1
ATOM 849 O O . GLU A 1 109 ? 11.726 -0.957 -22.982 1.00 92.12 109 GLU A O 1
ATOM 854 N N . GLU A 1 110 ? 10.398 -2.724 -23.354 1.00 87.25 110 GLU A N 1
ATOM 855 C CA . GLU A 1 110 ? 11.350 -3.711 -22.843 1.00 87.25 110 GLU A CA 1
ATOM 856 C C . GLU A 1 110 ? 12.596 -3.814 -23.739 1.00 87.25 110 GLU A C 1
ATOM 858 O O . GLU A 1 110 ? 13.713 -3.946 -23.237 1.00 87.25 110 GLU A O 1
ATOM 863 N N . VAL A 1 111 ? 12.421 -3.701 -25.060 1.00 89.69 111 VAL A N 1
ATOM 864 C CA . VAL A 1 111 ? 13.518 -3.796 -26.037 1.00 89.69 111 VAL A CA 1
ATOM 865 C C . VAL A 1 111 ? 14.199 -2.446 -26.267 1.00 89.69 111 VAL A C 1
ATOM 867 O O 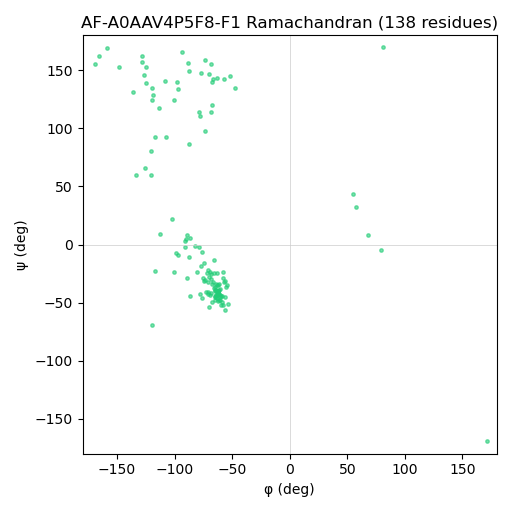. VAL A 1 111 ? 15.425 -2.371 -26.317 1.00 89.69 111 VAL A O 1
ATOM 870 N N . MET A 1 112 ? 13.414 -1.378 -26.419 1.00 93.12 112 MET A N 1
ATOM 871 C CA . MET A 1 112 ? 13.902 -0.056 -26.838 1.00 93.12 112 MET A CA 1
ATOM 872 C C . MET A 1 112 ? 14.148 0.901 -25.664 1.00 93.12 112 MET A C 1
ATOM 874 O O . MET A 1 112 ? 14.716 1.976 -25.856 1.00 93.12 112 MET A O 1
ATOM 878 N N . GLY A 1 113 ? 13.734 0.522 -24.454 1.00 91.00 113 GLY A N 1
ATOM 879 C CA . GLY A 1 113 ? 13.697 1.403 -23.293 1.00 91.00 113 GLY A CA 1
ATOM 880 C C . GLY A 1 113 ? 12.458 2.304 -23.264 1.00 91.00 113 GLY A C 1
ATOM 881 O O . GLY A 1 113 ? 11.687 2.395 -24.219 1.00 91.00 113 GLY A O 1
ATOM 882 N N . ILE A 1 114 ? 12.267 2.982 -22.131 1.00 94.31 114 ILE A N 1
ATOM 883 C CA . ILE A 1 114 ? 11.202 3.977 -21.944 1.00 94.31 114 ILE A CA 1
ATOM 884 C C . ILE A 1 114 ? 11.640 5.368 -22.399 1.00 94.31 114 ILE A C 1
ATOM 886 O O . ILE A 1 114 ? 12.807 5.746 -22.266 1.00 94.31 114 ILE A O 1
ATOM 890 N N . ASP A 1 115 ? 10.682 6.166 -22.864 1.00 95.25 115 ASP A N 1
ATOM 891 C CA . ASP A 1 115 ? 10.936 7.561 -23.205 1.00 95.25 115 ASP A CA 1
ATOM 892 C C . ASP A 1 115 ? 11.239 8.417 -21.958 1.00 95.25 115 ASP A C 1
ATOM 894 O O . ASP A 1 115 ? 10.821 8.119 -20.832 1.00 95.25 115 ASP A O 1
ATOM 898 N N . LEU A 1 116 ? 11.961 9.523 -22.168 1.00 96.31 116 LEU A N 1
ATOM 899 C CA . LEU A 1 116 ? 12.382 10.423 -21.091 1.00 96.31 116 LEU A CA 1
ATOM 900 C C . LEU A 1 116 ? 11.193 11.022 -20.329 1.00 96.31 116 LEU A C 1
ATOM 902 O O . LEU A 1 116 ? 11.253 11.146 -19.107 1.00 96.31 116 LEU A O 1
ATOM 906 N N . GLN A 1 117 ? 10.098 11.361 -21.015 1.00 97.06 117 GLN A N 1
ATOM 907 C CA . GLN A 1 117 ? 8.945 11.963 -20.354 1.00 97.06 117 GLN A CA 1
ATOM 908 C C . GLN A 1 117 ? 8.217 10.942 -19.474 1.00 97.06 117 GLN A C 1
ATOM 910 O O . GLN A 1 117 ? 7.808 11.282 -18.362 1.00 97.06 117 GLN A O 1
ATOM 915 N N . ARG A 1 118 ? 8.057 9.693 -19.930 1.00 94.81 118 ARG A N 1
ATOM 916 C CA . ARG A 1 118 ? 7.477 8.602 -19.131 1.00 94.81 118 ARG A CA 1
ATOM 917 C C . ARG A 1 118 ? 8.345 8.279 -17.927 1.00 94.81 118 ARG A 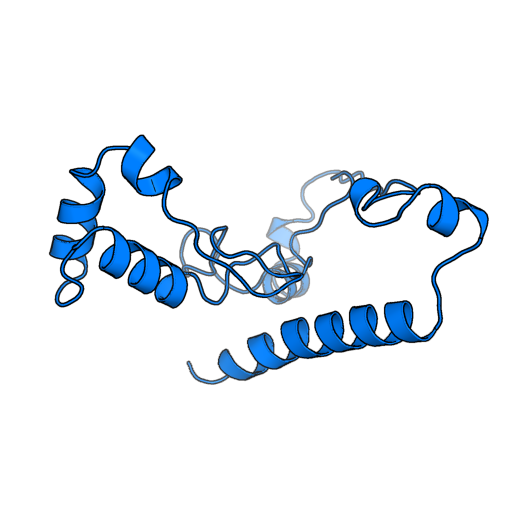C 1
ATOM 919 O O . ARG A 1 118 ? 7.803 8.205 -16.823 1.00 94.81 118 ARG A O 1
ATOM 926 N N . ARG A 1 119 ? 9.664 8.176 -18.108 1.00 94.94 119 ARG A N 1
ATOM 927 C CA . ARG A 1 119 ? 10.619 8.011 -17.003 1.00 94.94 119 ARG A CA 1
ATOM 928 C C . ARG A 1 119 ? 10.443 9.107 -15.952 1.00 94.94 119 ARG A C 1
ATOM 930 O O . ARG A 1 119 ? 10.272 8.807 -14.772 1.00 94.94 119 ARG A O 1
ATOM 937 N N . ASP A 1 120 ? 10.432 10.368 -16.375 1.00 97.69 120 ASP A N 1
ATOM 938 C CA . ASP A 1 120 ? 10.341 11.508 -15.459 1.00 97.69 120 ASP A CA 1
ATOM 939 C C . ASP A 1 120 ? 8.972 11.600 -14.773 1.00 97.69 120 ASP A C 1
ATOM 941 O O . ASP A 1 120 ? 8.880 12.085 -13.644 1.00 97.69 120 ASP A O 1
ATOM 945 N N . ARG A 1 121 ? 7.893 11.131 -15.417 1.00 96.25 121 ARG A N 1
ATOM 946 C CA . ARG A 1 121 ? 6.579 10.982 -14.769 1.00 96.25 121 ARG A CA 1
ATOM 947 C C . ARG A 1 121 ? 6.612 9.898 -13.693 1.00 96.25 121 ARG A C 1
ATOM 949 O O . ARG A 1 121 ? 6.213 10.182 -12.569 1.00 96.25 121 ARG A O 1
ATOM 956 N N . MET A 1 122 ? 7.127 8.708 -14.008 1.00 94.56 122 MET A N 1
ATOM 957 C CA . MET A 1 122 ? 7.229 7.593 -13.055 1.00 94.56 122 MET A CA 1
ATOM 958 C C . MET A 1 122 ? 8.044 7.983 -11.818 1.00 94.56 122 MET A C 1
ATOM 960 O O . MET A 1 122 ? 7.559 7.865 -10.694 1.00 94.56 122 MET A O 1
ATOM 964 N N . LEU A 1 123 ? 9.250 8.525 -12.019 1.00 94.62 123 LEU A N 1
ATOM 965 C CA . LEU A 1 123 ? 10.131 8.930 -10.919 1.00 94.62 123 LEU A CA 1
ATOM 966 C C . LEU A 1 123 ? 9.513 10.039 -10.063 1.00 94.62 123 LEU A C 1
ATOM 968 O O . LEU A 1 123 ? 9.587 9.995 -8.837 1.00 94.62 123 LEU A O 1
ATOM 972 N N . ARG A 1 124 ? 8.860 11.021 -10.691 1.00 95.94 124 ARG A N 1
ATOM 973 C CA . ARG A 1 124 ? 8.190 12.109 -9.970 1.00 95.94 124 ARG A CA 1
ATOM 974 C C . ARG A 1 124 ? 7.031 11.600 -9.124 1.00 95.94 124 ARG A C 1
ATOM 976 O O . ARG A 1 124 ? 6.912 12.016 -7.975 1.00 95.94 124 ARG A O 1
ATOM 983 N N . THR A 1 125 ? 6.193 10.718 -9.669 1.00 95.50 125 THR A N 1
ATOM 984 C CA . THR A 1 125 ? 5.080 10.122 -8.921 1.00 95.50 125 THR A CA 1
ATOM 985 C C . THR A 1 125 ? 5.597 9.285 -7.753 1.00 95.50 125 THR A C 1
ATOM 987 O O . THR A 1 125 ? 5.104 9.448 -6.638 1.00 95.50 125 THR A O 1
ATOM 990 N N . LEU A 1 126 ? 6.639 8.476 -7.978 1.00 93.50 126 LEU A N 1
ATOM 991 C CA . LEU A 1 126 ? 7.293 7.677 -6.941 1.00 93.50 126 LEU A CA 1
ATOM 992 C C . LEU A 1 126 ? 7.791 8.552 -5.784 1.00 93.50 126 LEU A C 1
ATOM 994 O O . LEU A 1 126 ? 7.380 8.362 -4.641 1.00 93.50 126 LEU A O 1
ATOM 998 N N . VAL A 1 127 ? 8.630 9.548 -6.081 1.00 94.75 127 VAL A N 1
ATOM 999 C CA . VAL A 1 127 ? 9.195 10.448 -5.063 1.00 94.75 127 VAL A CA 1
ATOM 1000 C C . VAL A 1 127 ? 8.084 11.205 -4.339 1.00 94.75 127 VAL A C 1
ATOM 1002 O O . VAL A 1 127 ? 8.075 11.264 -3.110 1.00 94.75 127 VAL A O 1
ATOM 1005 N N . ARG A 1 128 ? 7.107 11.747 -5.075 1.00 94.06 128 ARG A N 1
ATOM 1006 C CA . ARG A 1 128 ? 6.001 12.487 -4.463 1.00 94.06 128 ARG A CA 1
ATOM 1007 C C . ARG A 1 128 ? 5.227 11.611 -3.481 1.00 94.06 128 ARG A C 1
ATOM 1009 O O . ARG A 1 128 ? 5.006 12.044 -2.357 1.00 94.06 128 ARG A O 1
ATOM 1016 N N . ASN A 1 129 ? 4.837 10.401 -3.871 1.00 92.31 129 ASN A N 1
ATOM 1017 C CA . ASN A 1 129 ? 3.973 9.561 -3.042 1.00 92.31 129 ASN A CA 1
ATOM 1018 C C . ASN A 1 129 ? 4.727 8.979 -1.827 1.00 92.31 129 ASN A C 1
ATOM 1020 O O . ASN A 1 129 ? 4.202 8.999 -0.710 1.00 92.31 129 ASN A O 1
ATOM 1024 N N . ILE A 1 130 ? 5.981 8.539 -2.002 1.00 90.56 130 ILE A N 1
ATOM 1025 C CA . ILE A 1 130 ? 6.792 7.985 -0.902 1.00 90.56 130 ILE A CA 1
ATOM 1026 C C . ILE A 1 130 ? 7.063 9.039 0.178 1.00 90.56 130 ILE A C 1
ATOM 1028 O O . ILE A 1 130 ? 6.912 8.762 1.369 1.00 90.56 130 ILE A O 1
ATOM 1032 N N . TYR A 1 131 ? 7.452 10.254 -0.215 1.00 85.69 131 TYR A N 1
ATOM 1033 C CA . TYR A 1 131 ? 7.873 11.270 0.752 1.00 85.69 131 TYR A CA 1
ATOM 1034 C C . TYR A 1 131 ? 6.719 12.136 1.270 1.00 85.69 131 TYR A C 1
ATOM 1036 O O . TYR A 1 131 ? 6.771 12.554 2.427 1.00 85.69 131 TYR A O 1
ATOM 1044 N N . ALA A 1 132 ? 5.649 12.351 0.493 1.00 78.69 132 ALA A N 1
ATOM 1045 C C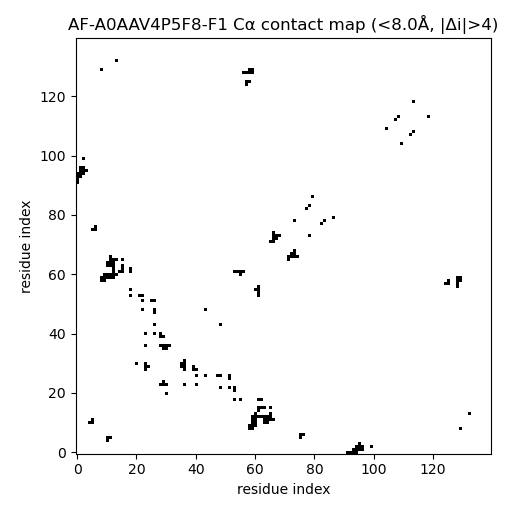A . ALA A 1 132 ? 4.468 13.061 0.994 1.00 78.69 132 ALA A CA 1
ATOM 1046 C C . ALA A 1 132 ? 3.751 12.275 2.105 1.00 78.69 132 ALA A C 1
ATOM 1048 O O . ALA A 1 132 ? 3.325 12.872 3.090 1.00 78.69 132 ALA A O 1
ATOM 1049 N N . SER A 1 133 ? 3.685 10.942 1.998 1.00 58.50 133 SER A N 1
ATOM 1050 C CA . SER A 1 133 ? 3.089 10.083 3.037 1.00 58.50 133 SER A CA 1
ATOM 1051 C C . SER A 1 133 ? 3.952 9.970 4.303 1.00 58.50 133 SER A C 1
ATOM 1053 O O . SER A 1 133 ? 3.438 9.718 5.387 1.00 58.50 133 SER A O 1
ATOM 1055 N N . SER A 1 134 ? 5.270 10.176 4.200 1.00 53.25 134 SER A N 1
ATOM 1056 C CA . SER A 1 134 ? 6.189 10.178 5.351 1.00 53.25 134 SER A CA 1
ATOM 1057 C C . SER A 1 134 ? 6.067 11.448 6.207 1.00 53.25 134 SER A C 1
ATOM 1059 O O . SER A 1 134 ? 6.224 11.404 7.425 1.00 53.25 134 SER A O 1
ATOM 1061 N N . ALA A 1 135 ? 5.727 12.588 5.595 1.00 45.84 135 ALA A N 1
ATOM 1062 C CA . ALA A 1 135 ? 5.568 13.854 6.312 1.00 45.84 135 ALA A CA 1
ATOM 1063 C C . ALA A 1 135 ? 4.335 13.888 7.239 1.00 45.84 135 ALA A C 1
ATOM 1065 O O . ALA A 1 135 ? 4.337 14.636 8.213 1.00 45.84 135 ALA A O 1
ATOM 1066 N N . ALA A 1 136 ? 3.315 13.063 6.978 1.00 44.16 136 ALA A N 1
ATOM 1067 C CA . ALA A 1 136 ? 2.095 13.002 7.788 1.00 44.16 136 ALA A CA 1
ATOM 1068 C C . ALA A 1 136 ? 2.264 12.229 9.115 1.00 44.16 136 ALA A C 1
ATOM 1070 O O . ALA A 1 136 ? 1.480 12.426 10.037 1.00 44.16 136 ALA A O 1
ATOM 1071 N N . GLY A 1 137 ? 3.302 11.392 9.246 1.00 42.00 137 GLY A N 1
ATOM 1072 C CA . GLY A 1 137 ? 3.553 10.567 10.438 1.00 42.00 137 GLY A CA 1
ATOM 1073 C C . GLY A 1 137 ? 4.354 11.243 11.559 1.00 42.00 137 GLY A C 1
ATOM 1074 O O . GLY A 1 137 ? 4.715 10.576 12.519 1.00 42.00 137 GLY A O 1
ATOM 1075 N N . LYS A 1 138 ? 4.672 12.543 11.454 1.00 37.03 138 LYS A N 1
ATOM 1076 C CA . LYS A 1 138 ? 5.455 13.285 12.470 1.00 37.03 138 LYS A CA 1
ATOM 1077 C C . LYS A 1 138 ? 4.617 13.935 13.583 1.00 37.03 138 LYS A C 1
ATOM 1079 O O . LYS A 1 138 ? 5.157 14.700 14.376 1.00 37.03 138 LYS A O 1
ATOM 1084 N N . HIS A 1 139 ? 3.320 13.646 13.647 1.00 31.22 139 HIS A N 1
ATOM 1085 C CA . HIS A 1 139 ? 2.424 14.151 14.687 1.00 31.22 139 HIS A CA 1
ATOM 1086 C C . HIS A 1 139 ? 1.678 13.013 15.387 1.00 31.22 139 HIS A C 1
ATOM 1088 O O . HIS A 1 139 ? 0.460 12.931 15.274 1.00 31.22 139 HIS A O 1
ATOM 1094 N N . VAL A 1 140 ? 2.411 12.163 16.111 1.00 32.88 140 VAL A N 1
ATOM 1095 C CA . VAL A 1 140 ? 1.956 11.519 17.357 1.00 32.88 140 VAL A CA 1
ATOM 1096 C C . VAL A 1 140 ? 3.160 11.409 18.282 1.00 32.88 140 VAL A C 1
ATOM 1098 O O . VAL A 1 140 ? 4.223 10.977 17.786 1.00 32.88 140 VAL A O 1
#

Foldseek 3Di:
DELDDLPFQAQAQLCQVVLLVLLCVQLVFDPPDPVSSVVSVVPDDPVSSVPDDRDDQPRYHNDHHHCPCPPNVDRPVCCVVPVVVVPVPDDDDYYYDPCSDVVVDDPCCVVPNDDPVVVVVVVVSVVCVSVVSVVVPPPD

Mean predicted aligned error: 5.8 Å

Sequence (140 aa):
MQSGSALCPWAIAKDAISHTQKLAQKLNCSMQDSMMLIECLRKKRVEDIMSVDIVGPDYLSTFGPTVDGIVLPHEPIYLMEIKPDLFLRYDLMLGTAKAENYFTFSAVEEVMGIDLQRRDRMLRTLVRNIYASSAAGKHV

Radius of gyration: 18.98 Å; Cα contacts (8 Å, |Δi|>4): 111; chains: 1; bounding box: 43×32×46 Å

InterPro domains:
  IPR002018 Carboxylesterase, type B [PF00135] (1-130)
  IPR029058 Alpha/Beta hydrolase fold [G3DSA:3.40.50.1820] (1-140)
  IPR029058 Alpha/Beta hydrolase fold [SSF53474] (1-129)
  IPR051093 Neuroligin and Bile salt-activated lipase [PTHR43903] (1-132)